Protein AF-A0A7V9K5H8-F1 (afdb_monomer_lite)

Radius of gyration: 20.3 Å; chains: 1; bounding box: 44×39×54 Å

Structure (mmCIF, N/CA/C/O backbone):
data_AF-A0A7V9K5H8-F1
#
_entry.id   AF-A0A7V9K5H8-F1
#
loop_
_atom_site.group_PDB
_atom_site.id
_atom_site.type_symbol
_atom_site.label_atom_id
_atom_site.label_alt_id
_atom_site.label_comp_id
_atom_site.label_asym_id
_atom_site.label_entity_id
_atom_site.label_seq_id
_atom_site.pdbx_PDB_ins_code
_atom_site.Cartn_x
_atom_site.Cartn_y
_atom_site.Cartn_z
_atom_site.occupancy
_atom_site.B_iso_or_equiv
_atom_site.auth_seq_id
_atom_site.auth_comp_id
_atom_site.auth_asym_id
_atom_site.auth_atom_id
_atom_site.pdbx_PDB_model_num
ATOM 1 N N . MET A 1 1 ? 0.911 -2.956 14.031 1.00 91.19 1 MET A N 1
ATOM 2 C CA . MET A 1 1 ? 0.576 -4.273 14.611 1.00 91.19 1 MET A CA 1
ATOM 3 C C . MET A 1 1 ? 0.140 -5.181 13.477 1.00 91.19 1 MET A C 1
ATOM 5 O O . MET A 1 1 ? -0.632 -4.728 12.641 1.00 91.19 1 MET A O 1
ATOM 9 N N . ASN A 1 2 ? 0.651 -6.411 13.435 1.00 93.12 2 ASN A N 1
ATOM 10 C CA . ASN A 1 2 ? 0.189 -7.428 12.489 1.00 93.12 2 ASN A CA 1
ATOM 11 C C . ASN A 1 2 ? -0.888 -8.271 13.171 1.00 93.12 2 ASN A C 1
ATOM 13 O O . ASN A 1 2 ? -0.745 -8.588 14.353 1.00 93.12 2 ASN A O 1
ATOM 17 N N . VAL A 1 3 ? -1.937 -8.614 12.434 1.00 93.06 3 VAL A N 1
ATOM 18 C CA . VAL A 1 3 ? -3.045 -9.446 12.898 1.00 93.06 3 VAL A CA 1
ATOM 19 C C . VAL A 1 3 ? -3.046 -10.723 12.067 1.00 93.06 3 VAL A C 1
ATOM 21 O O . VAL A 1 3 ? -3.155 -10.672 10.847 1.00 93.06 3 VAL A O 1
ATOM 24 N N . CYS A 1 4 ? -2.862 -11.858 12.737 1.00 90.19 4 CYS A N 1
ATOM 25 C CA . CYS A 1 4 ? -2.786 -13.185 12.122 1.00 90.19 4 CYS A CA 1
ATOM 26 C C . CYS A 1 4 ? -3.944 -14.054 12.633 1.00 90.19 4 CYS A C 1
ATOM 28 O O . CYS A 1 4 ? -3.714 -15.132 13.176 1.00 90.19 4 CYS A O 1
ATOM 30 N N . ASP A 1 5 ? -5.158 -13.517 12.553 1.00 91.56 5 ASP A N 1
ATOM 31 C CA . ASP A 1 5 ? -6.395 -14.150 13.005 1.00 91.56 5 ASP A CA 1
ATOM 32 C C . ASP A 1 5 ? -7.380 -14.156 11.831 1.00 91.56 5 ASP A C 1
ATOM 34 O O . ASP A 1 5 ? -7.693 -13.095 11.287 1.00 91.56 5 ASP A O 1
ATOM 38 N N . ASP A 1 6 ? -7.823 -15.349 11.431 1.00 88.62 6 ASP A N 1
ATOM 39 C CA . ASP A 1 6 ? -8.707 -15.554 10.278 1.00 88.62 6 ASP A CA 1
ATOM 40 C C . ASP A 1 6 ? -10.105 -14.947 10.503 1.00 88.62 6 ASP A C 1
ATOM 42 O O . ASP A 1 6 ? -10.802 -14.624 9.540 1.00 88.62 6 ASP A O 1
ATOM 46 N N . ASP A 1 7 ? -10.498 -14.718 11.762 1.00 89.94 7 ASP A N 1
ATOM 47 C CA . ASP A 1 7 ? -11.766 -14.080 12.129 1.00 89.94 7 ASP A CA 1
ATOM 48 C C . ASP A 1 7 ? -11.686 -12.537 12.103 1.00 89.94 7 ASP A C 1
ATOM 50 O O . ASP A 1 7 ? -12.633 -11.845 12.505 1.00 89.94 7 ASP A O 1
ATOM 54 N N . VAL A 1 8 ? -10.554 -11.960 11.683 1.00 93.31 8 VAL A N 1
ATOM 55 C CA . VAL A 1 8 ? -10.349 -10.509 11.550 1.00 93.31 8 VAL A CA 1
ATOM 56 C C . VAL A 1 8 ? -10.258 -10.143 10.064 1.00 93.31 8 VAL A C 1
ATOM 58 O O . VAL A 1 8 ? -9.431 -10.685 9.335 1.00 93.31 8 VAL A O 1
ATOM 61 N N . PRO A 1 9 ? -11.041 -9.159 9.581 1.00 92.94 9 PRO A N 1
ATOM 62 C CA . PRO A 1 9 ? -11.103 -8.832 8.161 1.00 92.94 9 PRO A CA 1
ATOM 63 C C . PRO A 1 9 ? -9.878 -8.067 7.633 1.00 92.94 9 PRO A C 1
ATOM 65 O O . PRO A 1 9 ? -9.917 -7.626 6.486 1.00 92.94 9 PRO A O 1
ATOM 68 N N . PHE A 1 10 ? -8.817 -7.878 8.423 1.00 93.94 10 PHE A N 1
ATOM 69 C CA . PHE A 1 10 ? -7.587 -7.182 8.039 1.00 93.94 10 PHE A CA 1
ATOM 70 C C . PHE A 1 10 ? -6.350 -7.797 8.698 1.00 93.94 10 PHE A C 1
ATOM 72 O O . PHE A 1 10 ? -6.411 -8.300 9.815 1.00 93.94 10 PHE A O 1
ATOM 79 N N . GLY A 1 11 ? -5.206 -7.704 8.017 1.00 94.88 11 GLY A N 1
ATOM 80 C CA . GLY A 1 11 ? -3.931 -8.252 8.493 1.00 94.88 11 GLY A CA 1
ATOM 81 C C . GLY A 1 11 ? -3.014 -7.222 9.158 1.00 94.88 11 GLY A C 1
ATOM 82 O O . GLY A 1 11 ? -2.037 -7.587 9.812 1.00 94.88 11 GLY A O 1
ATOM 83 N N . GLY A 1 12 ? -3.293 -5.927 8.997 1.00 95.56 12 GLY A N 1
ATOM 84 C CA . GLY A 1 12 ? -2.445 -4.855 9.512 1.00 95.56 12 GLY A CA 1
ATOM 85 C C . GLY A 1 12 ? -3.236 -3.730 10.160 1.00 95.56 12 GLY A C 1
ATOM 86 O O . GLY A 1 12 ? -4.227 -3.261 9.610 1.00 95.56 12 GLY A O 1
ATOM 87 N N . VAL A 1 13 ? -2.742 -3.261 11.307 1.00 96.12 13 VAL A N 1
ATOM 88 C CA . VAL A 1 13 ? -3.186 -2.029 11.974 1.00 96.12 13 VAL A CA 1
ATOM 89 C C . VAL A 1 13 ? -1.993 -1.087 12.084 1.00 96.12 13 VAL A C 1
ATOM 91 O O . VAL A 1 13 ? -1.005 -1.394 12.767 1.00 96.12 13 VAL A O 1
ATOM 94 N N . ILE A 1 14 ? -2.066 0.053 11.404 1.00 96.56 14 ILE A N 1
ATOM 95 C CA . ILE A 1 14 ? -1.003 1.054 11.345 1.00 96.56 14 ILE A CA 1
ATOM 96 C C . ILE A 1 14 ? -1.549 2.372 11.880 1.00 96.56 14 ILE A C 1
ATOM 98 O O . ILE A 1 14 ? -2.311 3.060 11.208 1.00 96.56 14 ILE A O 1
ATOM 102 N N . GLU A 1 15 ? -1.130 2.752 13.083 1.00 95.50 15 GLU A N 1
ATOM 103 C CA . GLU A 1 15 ? -1.403 4.086 13.607 1.00 95.50 15 GLU A CA 1
ATOM 104 C C . GLU A 1 15 ? -0.365 5.071 13.055 1.00 95.50 15 GLU A C 1
ATOM 106 O O . GLU A 1 15 ? 0.771 5.148 13.529 1.00 95.50 15 GLU A O 1
ATOM 111 N N . GLN A 1 16 ? -0.773 5.843 12.048 1.00 96.56 16 GLN A N 1
ATOM 112 C CA . GLN A 1 16 ? 0.036 6.894 11.427 1.00 96.56 16 GLN A CA 1
ATOM 113 C C . GLN A 1 16 ? 0.516 7.917 12.457 1.00 96.56 16 GLN A C 1
ATOM 115 O O . GLN A 1 16 ? 1.611 8.466 12.330 1.00 96.56 16 GLN A O 1
ATOM 120 N N . THR A 1 17 ? -0.295 8.161 13.486 1.00 96.38 17 THR A N 1
ATOM 121 C CA . THR A 1 17 ? -0.004 9.156 14.514 1.00 96.38 17 THR A CA 1
ATOM 122 C C . THR A 1 17 ? 1.105 8.782 15.489 1.00 96.38 17 THR A C 1
ATOM 124 O O . THR A 1 17 ? 1.607 9.656 16.191 1.00 96.38 17 THR A O 1
ATOM 127 N N . ASN A 1 18 ? 1.580 7.533 15.456 1.00 95.19 18 ASN A N 1
ATOM 128 C CA . ASN A 1 18 ? 2.829 7.150 16.119 1.00 95.19 18 ASN A CA 1
ATOM 129 C C . ASN A 1 18 ? 4.074 7.580 15.327 1.00 95.19 18 ASN A C 1
ATOM 131 O O . ASN A 1 18 ? 5.156 7.694 15.898 1.00 95.19 18 ASN A O 1
ATOM 135 N N . PHE A 1 19 ? 3.937 7.820 14.019 1.00 97.00 19 PHE A N 1
ATOM 136 C CA . PHE A 1 19 ? 5.022 8.295 13.160 1.00 97.00 19 PHE A CA 1
ATOM 137 C C . PHE A 1 19 ? 4.986 9.817 12.961 1.00 97.00 19 PHE A C 1
ATOM 139 O O . PHE A 1 19 ? 6.027 10.472 12.973 1.00 97.00 19 PHE A O 1
ATOM 146 N N . VAL A 1 20 ? 3.793 10.395 12.803 1.00 97.31 20 VAL A N 1
ATOM 147 C CA . VAL A 1 20 ? 3.586 11.842 12.638 1.00 97.31 20 VAL A CA 1
ATOM 148 C C . VAL A 1 20 ? 2.666 12.349 13.740 1.00 97.31 20 VAL A C 1
ATOM 150 O O . VAL A 1 20 ? 1.539 11.888 13.836 1.00 97.31 20 VAL A O 1
ATOM 153 N N . SER A 1 21 ? 3.109 13.337 14.523 1.00 97.12 21 SER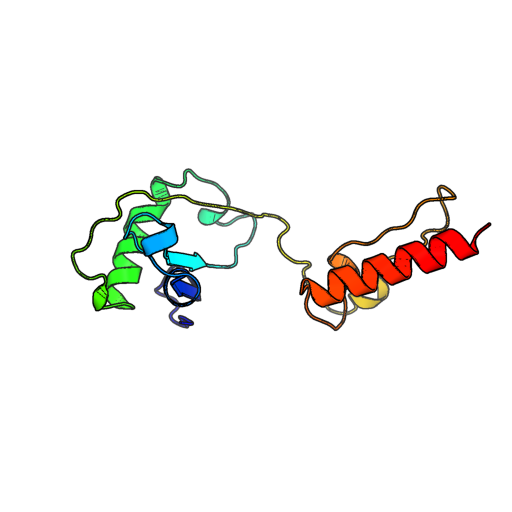 A N 1
ATOM 154 C CA . SER A 1 21 ? 2.331 13.854 15.660 1.00 97.12 21 SER A CA 1
ATOM 155 C C . SER A 1 21 ? 0.862 14.180 15.308 1.00 97.12 21 SER A C 1
ATOM 157 O O . SER A 1 21 ? 0.622 14.827 14.276 1.00 97.12 21 SER A O 1
ATOM 159 N N . PRO A 1 22 ? -0.111 13.841 16.184 1.00 97.31 22 PRO A N 1
ATOM 160 C CA . PRO A 1 22 ? -1.516 14.240 16.057 1.00 97.31 22 PRO A CA 1
ATOM 161 C C . PRO A 1 22 ? -1.733 15.740 15.827 1.00 97.31 22 PRO A C 1
ATOM 163 O O . PRO A 1 22 ? -2.720 16.132 15.206 1.00 97.31 22 PRO A O 1
ATOM 166 N N . GLU A 1 23 ? -0.819 16.609 16.270 1.00 97.62 23 GLU A N 1
ATOM 167 C CA . GLU A 1 23 ? -0.901 18.065 16.054 1.00 97.62 23 GLU A CA 1
ATOM 168 C C . GLU A 1 23 ? -0.969 18.426 14.562 1.00 97.62 23 GLU A C 1
ATOM 170 O O . GLU A 1 23 ? -1.658 19.371 14.177 1.00 97.62 23 GLU A O 1
ATOM 175 N N . ARG A 1 24 ? -0.329 17.626 13.696 1.00 97.12 24 ARG A N 1
ATOM 176 C CA . ARG A 1 24 ? -0.388 17.779 12.231 1.00 97.12 24 ARG A CA 1
ATOM 177 C C . ARG A 1 24 ? -1.753 17.422 11.643 1.00 97.12 24 ARG A C 1
ATOM 179 O O . ARG A 1 24 ? -2.027 17.781 10.501 1.00 97.12 24 ARG A O 1
ATOM 186 N N . TYR A 1 25 ? -2.593 16.760 12.429 1.00 96.19 25 TYR A N 1
ATOM 187 C CA . TYR A 1 25 ? -3.950 16.338 12.096 1.00 96.19 25 TYR A CA 1
ATOM 188 C C . TYR A 1 25 ? -5.004 17.059 12.959 1.00 96.19 25 TYR A C 1
ATOM 190 O O . TYR A 1 25 ? -6.147 16.612 13.049 1.00 96.19 25 TYR A O 1
ATOM 198 N N . GLY A 1 26 ? -4.641 18.170 13.615 1.00 96.88 26 GLY A N 1
ATOM 199 C CA . GLY A 1 26 ? -5.553 18.923 14.482 1.00 96.88 26 GLY A CA 1
ATOM 200 C C . GLY A 1 26 ? -5.912 18.189 15.779 1.00 96.88 26 GLY A C 1
ATOM 201 O O . GLY A 1 26 ? -7.047 18.284 16.237 1.00 96.88 26 GLY A O 1
ATOM 202 N N . GLY A 1 27 ? -4.972 17.420 16.335 1.00 96.50 27 GLY A N 1
ATOM 203 C CA . GLY A 1 27 ? -5.159 16.610 17.544 1.00 96.50 27 GLY A CA 1
ATOM 204 C C . GLY A 1 27 ? -5.862 15.271 17.300 1.00 96.50 27 GLY A C 1
ATOM 205 O O . GLY A 1 27 ? -6.196 14.578 18.254 1.00 96.50 27 GLY A O 1
ATOM 206 N N . ARG A 1 28 ? -6.115 14.906 16.037 1.00 95.75 28 ARG A N 1
ATOM 207 C CA . ARG A 1 28 ? -6.813 13.668 15.664 1.00 95.75 28 ARG A CA 1
ATOM 208 C C . ARG A 1 28 ? -5.824 12.530 15.446 1.00 95.75 28 ARG A C 1
ATOM 210 O O . ARG A 1 28 ? -4.720 12.750 14.955 1.00 95.75 28 ARG A O 1
ATOM 217 N N . HIS A 1 29 ? -6.266 11.316 15.753 1.00 95.12 29 HIS A N 1
ATOM 218 C CA . HIS A 1 29 ? -5.529 10.087 15.474 1.00 95.12 29 HIS A CA 1
ATOM 219 C C . HIS A 1 29 ? -5.938 9.524 14.113 1.00 95.12 29 HIS A C 1
ATOM 221 O O . HIS A 1 29 ? -7.109 9.589 13.737 1.00 95.12 29 HIS A O 1
ATOM 227 N N . VAL A 1 30 ? -4.969 8.988 13.370 1.00 96.19 30 VAL A N 1
ATOM 228 C CA . VAL A 1 30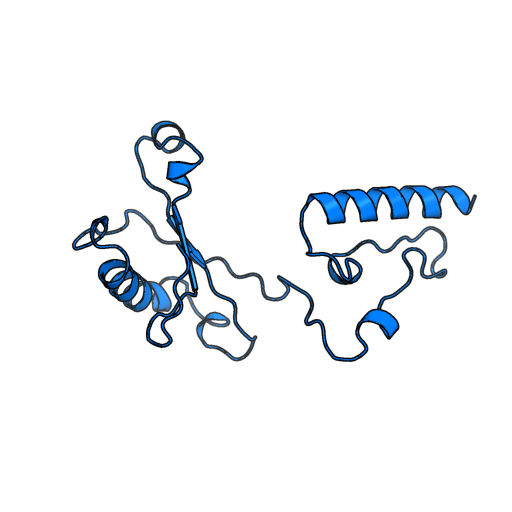 ? -5.192 8.395 12.045 1.00 96.19 30 VAL A CA 1
ATOM 229 C C . VAL A 1 30 ? -4.699 6.957 12.074 1.00 96.19 30 VAL A C 1
ATOM 231 O O . VAL A 1 30 ? -3.526 6.698 12.352 1.00 96.19 30 VAL A O 1
ATOM 234 N N . VAL A 1 31 ? -5.601 6.027 11.775 1.00 95.75 31 VAL A N 1
ATOM 235 C CA . VAL A 1 31 ? -5.334 4.588 11.772 1.00 95.75 31 VAL A CA 1
ATOM 236 C C . VAL A 1 31 ? -5.678 4.026 10.401 1.00 95.75 31 VAL A C 1
ATOM 238 O O . VAL A 1 31 ? -6.762 4.271 9.878 1.00 95.75 31 VAL A O 1
ATOM 241 N N . TYR A 1 32 ? -4.754 3.259 9.832 1.00 95.69 32 TYR A N 1
ATOM 242 C CA . TYR A 1 32 ? -4.974 2.467 8.631 1.00 95.69 32 TYR A CA 1
ATOM 243 C C . TYR A 1 32 ? -5.165 1.004 9.012 1.00 95.69 32 TYR A C 1
ATOM 245 O O . TYR A 1 32 ? -4.337 0.425 9.721 1.00 95.69 32 TYR A O 1
ATOM 253 N N . LEU A 1 33 ? -6.234 0.411 8.494 1.00 95.12 33 LEU A N 1
ATOM 254 C CA . LEU A 1 33 ? -6.476 -1.025 8.522 1.00 95.12 33 LEU A CA 1
ATOM 255 C C . LEU A 1 33 ? -6.184 -1.558 7.120 1.00 95.12 33 LEU A C 1
ATOM 257 O O . LEU A 1 33 ? -6.715 -1.029 6.143 1.00 95.12 33 LEU A O 1
ATOM 261 N N . SER A 1 34 ? -5.299 -2.546 6.996 1.00 94.06 34 SER A N 1
ATOM 262 C CA . SER A 1 34 ? -4.832 -3.025 5.693 1.00 94.06 34 SER A CA 1
ATOM 263 C C . SER A 1 34 ? -5.025 -4.524 5.512 1.00 94.06 34 SER A C 1
ATOM 265 O O . SER A 1 34 ? -4.833 -5.325 6.430 1.00 94.06 34 SER A O 1
ATOM 267 N N . ARG A 1 35 ? -5.385 -4.908 4.285 1.00 92.19 35 ARG A N 1
ATOM 268 C CA . ARG A 1 35 ? -5.469 -6.302 3.853 1.00 92.19 35 ARG A CA 1
ATOM 269 C C . ARG A 1 35 ? -5.174 -6.437 2.366 1.00 92.19 35 ARG A C 1
ATOM 271 O O . ARG A 1 35 ? -5.365 -5.484 1.610 1.00 92.19 35 ARG A O 1
ATOM 278 N N . TYR A 1 36 ? -4.756 -7.628 1.960 1.00 91.50 36 TYR A N 1
ATOM 279 C CA . TYR A 1 36 ? -4.739 -8.030 0.556 1.00 91.50 36 TYR A CA 1
ATOM 280 C C . TYR A 1 36 ? -6.079 -8.660 0.178 1.00 91.50 36 TYR A C 1
ATOM 282 O O . TYR A 1 36 ? -6.761 -9.204 1.043 1.00 91.50 36 TYR A O 1
ATOM 290 N N . TYR A 1 37 ? -6.448 -8.555 -1.097 1.00 91.44 37 TYR A N 1
ATOM 291 C CA . TYR A 1 37 ? -7.682 -9.127 -1.622 1.00 91.44 37 TYR A CA 1
ATOM 292 C C . TYR A 1 37 ? -7.517 -9.578 -3.075 1.00 91.44 37 TYR A C 1
ATOM 294 O O . TYR A 1 37 ? -6.680 -9.036 -3.808 1.00 91.44 37 TYR A O 1
ATOM 302 N N . THR A 1 38 ? -8.326 -10.541 -3.501 1.00 90.62 38 THR A N 1
ATOM 303 C CA . THR A 1 38 ? -8.516 -10.925 -4.903 1.00 90.62 38 THR A CA 1
ATOM 304 C C . THR A 1 38 ? -9.726 -10.211 -5.512 1.00 90.62 38 THR A C 1
ATOM 306 O O . THR A 1 38 ? -10.588 -9.685 -4.814 1.00 90.62 38 THR A O 1
ATOM 309 N N . HIS A 1 39 ? -9.776 -10.119 -6.845 1.00 88.12 39 HIS A N 1
ATOM 310 C CA . HIS A 1 39 ? -10.771 -9.297 -7.557 1.00 88.12 39 HIS A CA 1
ATOM 311 C C . HIS A 1 39 ? -12.223 -9.767 -7.376 1.00 88.12 39 HIS A C 1
ATOM 313 O O . HIS A 1 39 ? -13.146 -8.995 -7.634 1.00 88.12 39 HIS A O 1
ATOM 319 N N . ASP A 1 40 ? -12.403 -11.025 -6.990 1.00 89.81 40 ASP A N 1
ATOM 320 C CA . ASP A 1 40 ? -13.673 -11.711 -6.775 1.00 89.81 40 ASP A CA 1
ATOM 321 C C . ASP A 1 40 ? -14.192 -11.614 -5.332 1.00 89.81 40 ASP A C 1
ATOM 323 O O . ASP A 1 40 ? -15.308 -12.049 -5.070 1.00 89.81 40 ASP A O 1
ATOM 327 N N . GLU A 1 41 ? -13.430 -11.026 -4.405 1.00 89.62 41 GLU A N 1
ATOM 328 C CA . GLU A 1 41 ? -13.898 -10.786 -3.038 1.00 89.62 41 GLU A CA 1
ATOM 329 C C . GLU A 1 41 ? -14.833 -9.571 -2.949 1.00 89.62 41 GLU A C 1
ATOM 331 O O . GLU A 1 41 ? -14.606 -8.549 -3.597 1.00 89.62 41 GLU A O 1
ATOM 336 N N . ASP A 1 42 ? -15.802 -9.612 -2.031 1.00 85.19 42 ASP A N 1
ATOM 337 C CA . ASP A 1 42 ? -16.716 -8.489 -1.762 1.00 85.19 42 ASP A CA 1
ATOM 338 C C . ASP A 1 42 ? -15.971 -7.199 -1.377 1.00 85.19 42 ASP A C 1
ATOM 340 O O . ASP A 1 42 ? -16.362 -6.097 -1.744 1.00 85.19 42 ASP A O 1
ATOM 344 N N . VAL A 1 43 ? -14.821 -7.296 -0.700 1.00 86.81 43 VAL A N 1
ATOM 345 C CA . VAL A 1 43 ? -14.006 -6.104 -0.393 1.00 86.81 43 VAL A CA 1
ATOM 346 C C . VAL A 1 43 ? -13.493 -5.415 -1.659 1.00 86.81 43 VAL A C 1
ATOM 348 O O . VAL A 1 43 ? -13.187 -4.225 -1.612 1.00 86.81 43 VAL A O 1
ATOM 351 N N . ALA A 1 44 ? -13.366 -6.138 -2.776 1.00 86.38 44 ALA A N 1
ATOM 352 C CA . ALA A 1 44 ? -12.948 -5.585 -4.056 1.00 86.38 44 ALA A CA 1
ATOM 353 C C . ALA A 1 44 ? -14.087 -4.808 -4.731 1.00 86.38 44 ALA A C 1
ATOM 355 O O . ALA A 1 44 ? -13.814 -3.904 -5.522 1.00 86.38 44 ALA A O 1
ATOM 356 N N . GLN A 1 45 ? -15.341 -5.142 -4.403 1.00 76.06 45 GLN A N 1
ATOM 357 C CA . GLN A 1 45 ? -16.560 -4.648 -5.038 1.00 76.06 45 GLN A CA 1
ATOM 358 C C . GLN A 1 45 ? -17.571 -4.193 -3.972 1.00 76.06 45 GLN A C 1
ATOM 360 O O . GLN A 1 45 ? -18.300 -4.998 -3.413 1.00 76.06 45 GLN A O 1
ATOM 365 N N . GLY A 1 46 ? -17.660 -2.894 -3.692 1.00 69.31 46 GLY A N 1
ATOM 366 C CA . GLY A 1 46 ? -18.647 -2.383 -2.734 1.00 69.31 46 GLY A CA 1
ATOM 367 C C . GLY A 1 46 ? -18.358 -0.962 -2.280 1.00 69.31 46 GLY A C 1
ATOM 368 O O . GLY A 1 46 ? -17.248 -0.449 -2.489 1.00 69.31 46 GLY A O 1
ATOM 369 N N . ASP A 1 47 ? -19.344 -0.323 -1.652 1.00 73.31 47 ASP A N 1
ATOM 370 C CA . ASP A 1 47 ? -19.114 0.962 -0.998 1.00 73.31 47 ASP A CA 1
ATOM 371 C C . ASP A 1 47 ? -18.186 0.769 0.216 1.00 73.31 47 ASP A C 1
ATOM 373 O O . ASP A 1 47 ? -18.034 -0.329 0.755 1.00 73.31 47 ASP A O 1
ATOM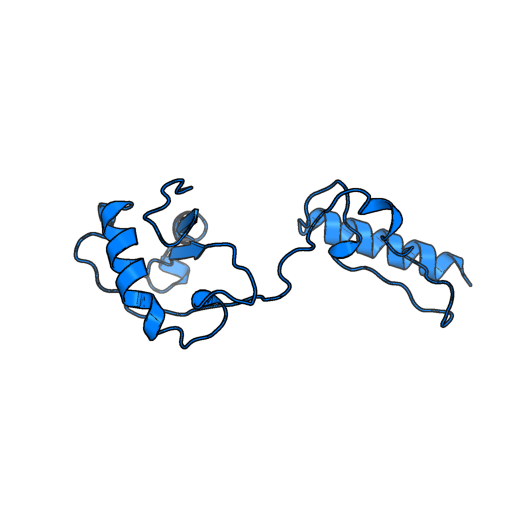 377 N N . ALA A 1 48 ? -17.464 1.816 0.601 1.00 68.56 48 ALA A N 1
ATOM 378 C CA . ALA A 1 48 ? -16.690 1.827 1.835 1.00 68.56 48 ALA A CA 1
ATOM 379 C C . ALA A 1 48 ? -17.598 1.558 3.040 1.00 68.56 48 ALA A C 1
ATOM 381 O O . ALA A 1 48 ? -17.243 0.768 3.912 1.00 68.56 48 ALA A O 1
ATOM 382 N N . ASP A 1 49 ? -18.766 2.197 3.040 1.00 74.00 49 ASP A N 1
ATOM 383 C CA . ASP A 1 49 ? -19.685 2.252 4.173 1.00 74.00 49 ASP A CA 1
ATOM 384 C C . ASP A 1 49 ? -20.244 0.871 4.538 1.00 74.00 49 ASP A C 1
ATOM 386 O O . ASP A 1 49 ? -20.378 0.554 5.718 1.00 74.00 49 ASP A O 1
ATOM 390 N N . ASP A 1 50 ? -20.445 0.001 3.545 1.00 79.38 50 ASP A N 1
ATOM 391 C CA . ASP A 1 50 ? -20.954 -1.361 3.748 1.00 79.38 50 ASP A CA 1
ATOM 392 C C . ASP A 1 50 ? -19.961 -2.276 4.488 1.00 79.38 50 ASP A C 1
ATOM 394 O O . ASP A 1 50 ? -20.339 -3.319 5.023 1.00 79.38 50 ASP A O 1
ATOM 398 N N . LEU A 1 51 ? -18.676 -1.906 4.522 1.00 80.69 51 LEU A N 1
ATOM 399 C CA . LEU A 1 51 ? -17.602 -2.724 5.091 1.00 80.69 51 LEU A CA 1
ATOM 400 C C . LEU A 1 51 ? -17.098 -2.204 6.440 1.00 80.69 51 LEU A C 1
ATOM 402 O O . LEU A 1 51 ? -16.290 -2.876 7.079 1.00 80.69 51 LEU A O 1
ATOM 406 N N . VAL A 1 52 ? -17.536 -1.024 6.881 1.00 88.81 52 VAL A N 1
ATOM 407 C CA . VAL A 1 52 ? -16.965 -0.347 8.054 1.00 88.81 52 VAL A CA 1
ATOM 408 C C . VAL A 1 52 ? -17.290 -1.076 9.354 1.00 88.81 52 VAL A C 1
ATOM 410 O O . VAL A 1 52 ? -16.373 -1.349 10.126 1.00 88.81 52 VAL A O 1
ATOM 413 N N . GLU A 1 53 ? -18.556 -1.419 9.595 1.00 90.75 53 GLU A N 1
ATOM 414 C CA . GLU A 1 53 ? -18.990 -1.969 10.890 1.00 90.75 53 GLU A CA 1
ATOM 415 C C . GLU A 1 53 ? -18.236 -3.259 11.275 1.00 90.75 53 GLU A C 1
ATOM 417 O O . GLU A 1 53 ? -17.615 -3.281 12.342 1.00 90.75 53 GLU A O 1
ATOM 422 N N . PRO A 1 54 ? -18.122 -4.290 10.405 1.00 90.75 54 PRO A N 1
ATOM 423 C CA . PRO A 1 54 ? -17.360 -5.494 10.747 1.00 90.75 54 PRO A CA 1
ATOM 424 C C . PRO A 1 54 ? -15.873 -5.224 11.024 1.00 90.75 54 PRO A C 1
ATOM 426 O O . PRO A 1 54 ? -15.230 -5.949 11.789 1.00 90.75 54 PRO A O 1
ATOM 429 N N . TRP A 1 55 ? -15.298 -4.195 10.395 1.00 93.00 55 TRP A N 1
ATOM 430 C CA . TRP A 1 55 ? -13.904 -3.810 10.610 1.00 93.00 55 TRP A CA 1
ATOM 431 C C . TRP A 1 55 ? -13.719 -3.071 11.937 1.00 93.00 55 TRP A C 1
ATOM 433 O O . TRP A 1 55 ? -12.724 -3.313 12.620 1.00 93.00 55 TRP A O 1
ATOM 443 N N . LEU A 1 56 ? -14.658 -2.208 12.331 1.00 93.62 56 LEU A N 1
ATOM 444 C CA . LEU A 1 56 ? -14.618 -1.528 13.628 1.00 93.62 56 LEU A CA 1
ATOM 445 C C . LEU A 1 56 ? -14.803 -2.518 14.781 1.00 93.62 56 LEU A C 1
ATOM 447 O O . LEU A 1 56 ? -14.000 -2.503 15.716 1.00 93.62 56 LEU A O 1
ATOM 451 N N . ASP A 1 57 ? -15.755 -3.445 14.663 1.00 93.19 57 ASP A N 1
ATOM 452 C CA . ASP A 1 57 ? -15.962 -4.520 15.641 1.00 93.19 57 ASP A CA 1
ATOM 453 C C . ASP A 1 57 ? -14.696 -5.369 15.822 1.00 93.19 57 ASP A C 1
ATOM 455 O O . ASP A 1 57 ? -14.284 -5.706 16.937 1.00 93.19 57 ASP A O 1
ATOM 459 N N . ALA A 1 58 ? -14.026 -5.714 14.719 1.00 94.62 58 ALA A N 1
ATOM 460 C CA . ALA A 1 58 ? -12.759 -6.429 14.774 1.00 94.62 58 ALA A CA 1
ATOM 461 C C . ALA A 1 58 ? -11.626 -5.582 15.374 1.00 94.62 58 ALA A C 1
ATOM 463 O O . ALA A 1 58 ? -10.814 -6.112 16.136 1.00 94.62 58 ALA A O 1
ATOM 464 N N . LEU A 1 59 ? -11.580 -4.277 15.087 1.00 94.94 59 LEU A N 1
ATOM 465 C CA . LEU A 1 59 ? -10.589 -3.366 15.655 1.00 94.94 59 LEU A CA 1
ATOM 466 C C . LEU A 1 59 ? -10.721 -3.263 17.177 1.00 94.94 59 LEU A C 1
ATOM 468 O O . LEU A 1 59 ? -9.704 -3.329 17.865 1.00 94.94 59 LEU A O 1
ATOM 472 N N . GLU A 1 60 ? -11.936 -3.171 17.720 1.00 94.50 60 GLU A N 1
ATOM 473 C CA . GLU A 1 60 ? -12.145 -3.150 19.174 1.00 94.50 60 GLU A CA 1
ATOM 474 C C . GLU A 1 60 ? -11.613 -4.410 19.870 1.00 94.50 60 GLU A C 1
ATOM 476 O O . GLU A 1 60 ? -11.082 -4.328 20.983 1.00 94.50 60 GLU A O 1
ATOM 481 N N . ARG A 1 61 ? -11.721 -5.576 19.214 1.00 92.75 61 ARG A N 1
ATOM 482 C CA . ARG A 1 61 ? -11.197 -6.848 19.739 1.00 92.75 61 ARG A CA 1
ATOM 483 C C . ARG A 1 61 ? -9.672 -6.849 19.823 1.00 92.75 61 ARG A C 1
ATOM 485 O O . ARG A 1 61 ? -9.124 -7.313 20.822 1.00 92.75 61 ARG A O 1
ATOM 492 N N . VAL A 1 62 ? -8.99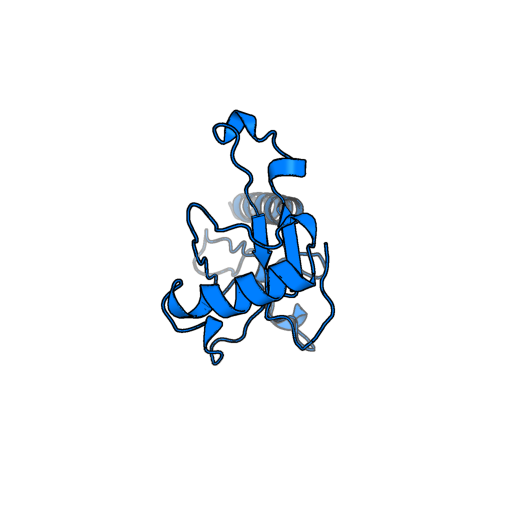0 -6.346 18.791 1.00 93.44 62 VAL A N 1
ATOM 493 C CA . VAL A 1 62 ? -7.519 -6.417 18.691 1.00 93.44 62 VAL A CA 1
ATOM 494 C C . VAL A 1 62 ? -6.802 -5.195 19.271 1.00 93.44 62 VAL A C 1
ATOM 496 O O . VAL A 1 62 ? -5.618 -5.275 19.591 1.00 93.44 62 VAL A O 1
ATOM 499 N N . ALA A 1 63 ? -7.498 -4.068 19.433 1.00 92.00 63 ALA A N 1
ATOM 500 C CA . ALA A 1 63 ? -6.955 -2.815 19.947 1.00 92.00 63 ALA A CA 1
ATOM 501 C C . ALA A 1 63 ? -7.820 -2.274 21.105 1.00 92.00 63 ALA A C 1
ATOM 503 O O . ALA A 1 63 ? -8.663 -1.402 20.897 1.00 92.00 63 ALA A O 1
ATOM 504 N N . PRO A 1 64 ? -7.577 -2.709 22.360 1.00 86.75 64 PRO A N 1
ATOM 505 C CA . PRO A 1 64 ? -8.389 -2.316 23.517 1.00 86.75 64 PRO A CA 1
ATOM 506 C C . PRO A 1 64 ? -8.492 -0.802 23.754 1.00 86.75 64 PRO A C 1
ATOM 508 O O . PRO A 1 64 ? -9.476 -0.341 24.324 1.00 86.75 64 PRO A O 1
ATOM 511 N N . GLY A 1 65 ? -7.498 -0.023 23.311 1.00 88.25 65 GLY A N 1
ATOM 512 C CA . GLY A 1 65 ? -7.522 1.443 23.387 1.00 88.25 65 GLY A CA 1
ATOM 513 C C . GLY A 1 65 ? -8.571 2.104 22.484 1.00 88.25 65 GLY A C 1
ATOM 514 O O . GLY A 1 65 ? -8.912 3.261 22.706 1.00 88.25 65 GLY A O 1
ATOM 515 N N . PHE A 1 66 ? -9.101 1.377 21.497 1.00 91.94 66 PHE A N 1
ATOM 516 C CA . PHE A 1 66 ? -10.174 1.831 20.613 1.00 91.94 66 PHE A CA 1
ATOM 517 C C . PHE A 1 66 ? -11.574 1.434 21.115 1.00 91.94 66 PHE A C 1
ATOM 519 O O . PHE A 1 66 ? -12.572 1.907 20.587 1.00 91.94 66 PHE A O 1
ATOM 526 N N . LYS A 1 67 ? -11.679 0.594 22.150 1.00 91.94 67 LYS A N 1
ATOM 527 C CA . LYS A 1 67 ? -12.966 0.067 22.617 1.00 91.94 67 LYS A CA 1
ATOM 528 C C . LYS A 1 67 ? -13.953 1.181 22.990 1.00 91.94 67 LYS A C 1
ATOM 530 O O . LYS A 1 67 ? -13.652 2.015 23.850 1.00 91.94 67 LYS A O 1
ATOM 535 N N . GLY A 1 68 ? -15.145 1.153 22.393 1.00 89.06 68 GLY A N 1
ATOM 536 C CA . GLY A 1 68 ? -16.207 2.135 22.617 1.00 89.06 68 GLY A CA 1
ATOM 537 C C . GLY A 1 68 ? -15.943 3.500 21.977 1.00 89.06 68 GLY A C 1
ATOM 538 O O . GLY A 1 68 ? -16.598 4.474 22.351 1.00 89.06 68 GLY A O 1
ATOM 539 N N . GLN A 1 69 ? -14.971 3.602 21.066 1.00 90.50 69 GLN A N 1
ATOM 540 C CA . GLN A 1 69 ? -14.698 4.817 20.301 1.00 90.50 69 GLN A CA 1
ATOM 541 C C . GLN A 1 69 ? -15.449 4.779 18.968 1.00 90.50 69 GLN A C 1
ATOM 543 O O . GLN A 1 69 ? -15.526 3.748 18.309 1.00 90.50 69 GLN A O 1
ATOM 548 N N . THR A 1 70 ? -15.949 5.931 18.527 1.00 91.81 70 THR A N 1
ATOM 549 C CA . THR A 1 70 ? -16.554 6.081 17.197 1.00 91.81 70 THR A CA 1
ATOM 550 C C . THR A 1 70 ? -15.638 6.934 16.319 1.00 91.81 70 THR A C 1
ATOM 552 O O . THR A 1 70 ? -15.250 8.028 16.745 1.00 91.81 70 THR A O 1
ATOM 555 N N . PRO A 1 71 ? -15.273 6.486 15.103 1.00 93.56 71 PRO A N 1
ATOM 556 C CA . PRO A 1 71 ? -14.481 7.297 14.188 1.00 93.56 71 PRO A CA 1
ATOM 557 C C . PRO A 1 71 ? -15.209 8.587 13.800 1.00 93.56 71 PRO A C 1
ATOM 559 O O . PRO A 1 71 ? -16.412 8.594 13.563 1.00 93.56 71 PRO A O 1
ATOM 562 N N . LEU A 1 72 ? -14.456 9.680 13.661 1.00 94.31 72 LEU A N 1
ATOM 563 C CA . LEU A 1 72 ? -14.989 10.935 13.114 1.00 94.31 72 LEU A CA 1
ATOM 564 C C . LEU A 1 72 ? -15.284 10.837 11.609 1.00 94.31 72 LEU A C 1
ATOM 566 O O . LEU A 1 72 ? -16.106 11.588 11.093 1.00 94.31 72 LEU A O 1
ATOM 570 N N . ALA A 1 73 ? -14.553 9.969 10.909 1.00 92.44 73 ALA A N 1
ATOM 571 C CA . ALA A 1 73 ? -14.699 9.686 9.491 1.00 92.44 73 ALA A CA 1
ATOM 572 C C . ALA A 1 73 ? -14.049 8.337 9.168 1.00 92.44 73 ALA A C 1
ATOM 574 O O . ALA A 1 73 ? -13.063 7.947 9.802 1.00 92.44 73 ALA A O 1
ATOM 575 N N . THR A 1 74 ? -14.573 7.670 8.147 1.00 91.38 74 THR A N 1
ATOM 576 C CA . THR A 1 74 ? -14.039 6.431 7.584 1.00 91.38 74 THR A CA 1
ATOM 577 C C . THR A 1 74 ? -13.857 6.593 6.080 1.00 91.38 74 THR A C 1
ATOM 579 O O . THR A 1 74 ? -14.587 7.323 5.413 1.00 91.38 74 THR A O 1
ATOM 582 N N . HIS A 1 75 ? -12.826 5.946 5.540 1.00 90.44 75 HIS A N 1
ATOM 583 C CA . HIS A 1 75 ? -12.514 5.985 4.117 1.00 90.44 75 HIS A CA 1
ATOM 584 C C . HIS A 1 75 ? -11.977 4.622 3.685 1.00 90.44 75 HIS A C 1
ATOM 586 O O . HIS A 1 75 ? -11.046 4.110 4.310 1.00 90.44 75 HIS A O 1
ATOM 592 N N . ALA A 1 76 ? -12.514 4.059 2.600 1.00 89.12 76 ALA A N 1
ATOM 593 C CA . ALA A 1 76 ? -11.952 2.865 1.978 1.00 89.12 76 ALA A CA 1
ATOM 594 C C . ALA A 1 76 ? -11.141 3.238 0.735 1.00 89.12 76 ALA A C 1
ATOM 596 O O . ALA A 1 76 ? -11.626 3.917 -0.170 1.00 89.12 76 ALA A O 1
ATOM 597 N N . PHE A 1 77 ? -9.909 2.740 0.675 1.00 90.31 77 PHE A N 1
ATOM 598 C CA . PHE A 1 77 ? -9.032 2.864 -0.483 1.00 90.31 77 PHE A CA 1
ATOM 599 C C . PHE A 1 77 ? -8.726 1.477 -1.032 1.00 90.31 77 PHE A C 1
ATOM 601 O O . PHE A 1 77 ? -8.403 0.557 -0.282 1.00 90.31 77 PHE A O 1
ATOM 608 N N . ARG A 1 78 ? -8.812 1.330 -2.354 1.00 89.44 78 ARG A N 1
ATOM 609 C CA . ARG A 1 78 ? -8.618 0.058 -3.054 1.00 89.44 78 ARG A CA 1
ATOM 610 C C . ARG A 1 78 ? -7.630 0.253 -4.195 1.00 89.44 78 ARG A C 1
ATOM 612 O O . ARG A 1 78 ? -7.776 1.173 -4.993 1.00 89.44 78 ARG A O 1
ATOM 619 N N . ALA A 1 79 ? -6.634 -0.625 -4.272 1.00 90.81 79 ALA A N 1
ATOM 620 C CA . ALA A 1 79 ? -5.673 -0.671 -5.369 1.00 90.81 79 ALA A CA 1
ATOM 621 C C . ALA A 1 79 ? -5.694 -2.074 -6.010 1.00 90.81 79 ALA A C 1
ATOM 623 O O . ALA A 1 79 ? -4.995 -2.959 -5.516 1.00 90.81 79 ALA A O 1
ATOM 624 N N . PRO A 1 80 ? -6.477 -2.299 -7.087 1.00 88.38 80 PRO A N 1
ATOM 625 C CA . PRO A 1 80 ? -6.667 -3.637 -7.666 1.00 88.38 80 PRO A CA 1
ATOM 626 C C . PRO A 1 80 ? -5.367 -4.240 -8.217 1.00 88.38 80 PRO A C 1
ATOM 628 O O . PRO A 1 80 ? -5.195 -5.453 -8.235 1.00 88.38 80 PRO A O 1
ATOM 631 N N . TYR A 1 81 ? -4.411 -3.391 -8.601 1.00 89.19 81 TYR A N 1
ATOM 632 C CA . TYR A 1 81 ? -3.101 -3.789 -9.120 1.00 89.19 81 TYR A CA 1
ATOM 633 C C . TYR A 1 81 ? -1.967 -3.315 -8.197 1.00 89.19 81 TYR A C 1
ATOM 635 O O . TYR A 1 81 ? -0.995 -2.709 -8.645 1.00 89.19 81 TYR A O 1
ATOM 643 N N . ALA A 1 82 ? -2.113 -3.535 -6.885 1.00 88.12 82 ALA A N 1
ATOM 644 C CA . ALA A 1 82 ? -1.156 -3.063 -5.877 1.00 88.12 82 ALA A CA 1
ATOM 645 C C . ALA A 1 82 ? 0.216 -3.759 -5.939 1.00 88.12 82 ALA A C 1
ATOM 647 O O . ALA A 1 82 ? 1.238 -3.143 -5.624 1.00 88.12 82 ALA A O 1
ATOM 648 N N . ALA A 1 83 ? 0.242 -5.043 -6.302 1.00 87.31 83 ALA A N 1
ATOM 649 C CA . ALA A 1 83 ? 1.449 -5.857 -6.360 1.00 87.31 83 ALA A CA 1
ATOM 650 C C . ALA A 1 83 ? 1.342 -6.911 -7.474 1.00 87.31 83 ALA A C 1
ATOM 652 O O . ALA A 1 83 ? 0.248 -7.434 -7.701 1.00 87.31 83 ALA A O 1
ATOM 653 N N . PRO A 1 84 ? 2.451 -7.256 -8.152 1.00 88.25 84 PRO A N 1
ATOM 654 C CA . PRO A 1 84 ? 2.476 -8.404 -9.048 1.00 88.25 84 PRO A CA 1
ATOM 655 C C . PRO A 1 84 ? 2.343 -9.715 -8.259 1.00 88.25 84 PRO A C 1
ATOM 657 O O . PRO A 1 84 ? 2.875 -9.850 -7.156 1.00 88.25 84 PRO A O 1
ATOM 660 N N . LEU A 1 85 ? 1.673 -10.707 -8.847 1.00 89.12 85 LEU A N 1
ATOM 661 C CA . LEU A 1 85 ? 1.667 -12.074 -8.327 1.00 89.12 85 LEU A CA 1
ATOM 662 C C . LEU A 1 85 ? 2.918 -12.806 -8.823 1.00 89.12 85 LEU A C 1
ATOM 664 O O . LEU A 1 85 ? 3.036 -13.140 -10.003 1.00 89.12 85 LEU A O 1
ATOM 668 N N . VAL A 1 86 ? 3.856 -13.058 -7.912 1.00 90.75 86 VAL A N 1
ATOM 669 C CA . VAL A 1 86 ? 5.126 -13.728 -8.218 1.00 90.75 86 VAL A CA 1
ATOM 670 C C . VAL A 1 86 ? 4.922 -15.245 -8.213 1.00 90.75 86 VAL A C 1
ATOM 672 O O . VAL A 1 86 ? 5.072 -15.915 -7.194 1.00 90.75 86 VAL A O 1
ATOM 675 N N . GLY A 1 87 ? 4.519 -15.782 -9.365 1.00 92.00 87 GLY A N 1
ATOM 676 C CA . GLY A 1 87 ? 4.332 -17.219 -9.577 1.00 92.00 87 GLY A CA 1
ATOM 677 C C . GLY A 1 87 ? 5.622 -17.981 -9.905 1.00 92.00 87 GLY A C 1
ATOM 678 O O . GLY A 1 87 ? 6.709 -17.417 -10.046 1.00 92.00 87 GLY A O 1
ATOM 679 N N . LEU A 1 88 ? 5.495 -19.298 -10.091 1.00 94.81 88 LEU A N 1
ATOM 680 C CA . LEU A 1 88 ? 6.601 -20.130 -10.566 1.00 94.81 88 LEU A CA 1
ATOM 681 C C . LEU A 1 88 ? 7.078 -19.654 -11.943 1.00 94.81 88 LEU A C 1
ATOM 683 O O . LEU A 1 88 ? 6.291 -19.515 -12.875 1.00 94.81 88 LEU A O 1
ATOM 687 N N . GLY A 1 89 ? 8.385 -19.418 -12.068 1.00 95.00 89 GLY A N 1
ATOM 688 C CA . GLY A 1 89 ? 8.992 -18.973 -13.321 1.00 95.00 89 GLY A CA 1
ATOM 689 C C . GLY A 1 89 ? 8.755 -17.500 -13.668 1.00 95.00 89 GLY A C 1
ATOM 690 O O . GLY A 1 89 ? 9.071 -17.127 -14.795 1.00 95.00 89 GLY A O 1
ATOM 691 N N . TYR A 1 90 ? 8.266 -16.676 -12.729 1.00 94.88 90 TYR A N 1
ATOM 692 C CA . TYR A 1 90 ? 7.980 -15.246 -12.928 1.00 94.88 90 TYR A CA 1
ATOM 693 C C . TYR A 1 90 ? 9.109 -14.493 -13.650 1.00 94.88 90 TYR A C 1
ATOM 695 O O . TYR A 1 90 ? 8.848 -13.766 -14.603 1.00 94.88 90 TYR A O 1
ATOM 703 N N . ALA A 1 91 ? 10.366 -14.754 -13.271 1.00 93.94 91 ALA A N 1
ATOM 704 C CA . ALA A 1 91 ? 11.550 -14.131 -13.864 1.00 93.94 91 ALA A CA 1
ATOM 705 C C . ALA A 1 91 ? 11.633 -14.260 -15.398 1.00 93.94 91 ALA A C 1
ATOM 707 O O . ALA A 1 91 ? 12.115 -13.346 -16.058 1.00 93.94 91 ALA A O 1
ATOM 708 N N . HIS A 1 92 ? 11.138 -15.358 -15.983 1.00 94.69 92 HIS A N 1
ATOM 709 C CA . HIS A 1 92 ? 11.164 -15.562 -17.438 1.00 94.69 92 HIS A CA 1
ATOM 710 C C . HIS A 1 92 ? 10.160 -14.677 -18.189 1.00 94.69 92 HIS A C 1
ATOM 712 O O . HIS A 1 92 ? 10.308 -14.473 -19.391 1.00 94.69 92 HIS A O 1
ATOM 718 N N . GLY A 1 93 ? 9.124 -14.194 -17.498 1.00 92.62 93 GLY A N 1
ATOM 719 C CA . GLY A 1 93 ? 8.088 -13.330 -18.061 1.00 92.62 93 GLY A CA 1
ATOM 720 C C . GLY A 1 93 ? 8.361 -11.838 -17.881 1.00 92.62 93 GLY A C 1
ATOM 721 O O . GLY A 1 93 ? 7.577 -11.029 -18.372 1.00 92.62 93 GLY A O 1
ATOM 722 N N . ILE A 1 94 ? 9.438 -11.461 -17.182 1.00 94.56 94 ILE A N 1
ATOM 723 C CA . ILE A 1 94 ? 9.771 -10.056 -16.949 1.00 94.56 94 ILE A CA 1
ATOM 724 C C . ILE A 1 94 ? 10.298 -9.447 -18.257 1.00 94.56 94 ILE A C 1
ATOM 726 O O . ILE A 1 94 ? 11.323 -9.901 -18.773 1.00 94.56 94 ILE A O 1
ATOM 730 N N . PRO A 1 95 ? 9.633 -8.418 -18.811 1.00 93.38 95 PRO A N 1
ATOM 731 C CA . PRO A 1 95 ? 10.132 -7.737 -19.996 1.00 93.38 95 PRO A CA 1
ATOM 732 C C . PRO A 1 95 ? 11.433 -6.982 -19.680 1.00 93.38 95 PRO A C 1
ATOM 734 O O . PRO A 1 95 ? 11.581 -6.435 -18.580 1.00 93.38 95 PRO A O 1
ATOM 737 N N . PRO A 1 96 ? 12.368 -6.890 -20.643 1.00 94.62 96 PRO A N 1
ATOM 738 C CA . PRO A 1 96 ? 13.538 -6.042 -20.479 1.00 94.62 96 PRO A CA 1
ATOM 739 C C . PRO A 1 96 ? 13.112 -4.580 -20.315 1.00 94.62 96 PRO A C 1
ATOM 741 O O . PRO A 1 96 ? 12.090 -4.147 -20.853 1.00 94.62 96 PRO A O 1
ATOM 744 N N . VAL A 1 97 ? 13.938 -3.805 -19.612 1.00 96.38 97 VAL A N 1
ATOM 745 C CA . VAL A 1 97 ? 13.750 -2.357 -19.444 1.00 96.38 97 VAL A CA 1
ATOM 746 C C . VAL A 1 97 ? 13.642 -1.653 -20.797 1.00 96.38 97 VAL A C 1
ATOM 748 O O . VAL A 1 97 ? 12.830 -0.747 -20.965 1.00 96.38 97 VAL A O 1
ATOM 751 N N . ILE A 1 98 ? 14.387 -2.129 -21.794 1.00 96.62 98 ILE A N 1
ATOM 752 C CA . ILE A 1 98 ? 14.270 -1.706 -23.186 1.00 96.62 98 ILE A CA 1
ATOM 753 C C . ILE A 1 98 ? 13.623 -2.834 -24.004 1.00 96.62 98 ILE A C 1
ATOM 755 O O . ILE A 1 98 ? 14.306 -3.789 -24.376 1.00 96.62 98 ILE A O 1
ATOM 759 N N . PRO A 1 99 ? 12.325 -2.738 -24.348 1.00 93.75 99 PRO A N 1
ATOM 760 C CA . PRO A 1 99 ? 11.647 -3.748 -25.166 1.00 93.75 99 PRO A CA 1
ATOM 761 C C . PRO A 1 99 ? 12.087 -3.738 -26.641 1.00 93.75 99 PRO A C 1
ATOM 763 O O . PRO A 1 99 ? 11.734 -4.634 -27.406 1.00 93.75 99 PRO A O 1
ATOM 766 N N . GLY A 1 100 ? 12.830 -2.715 -27.075 1.00 90.19 100 GLY A N 1
ATOM 767 C CA . GLY A 1 100 ? 13.373 -2.574 -28.429 1.00 90.19 100 GLY A CA 1
ATOM 768 C C . GLY A 1 100 ? 12.399 -1.998 -29.465 1.00 90.19 100 GLY A C 1
ATOM 769 O O . GLY A 1 100 ? 12.846 -1.365 -30.424 1.00 90.19 100 G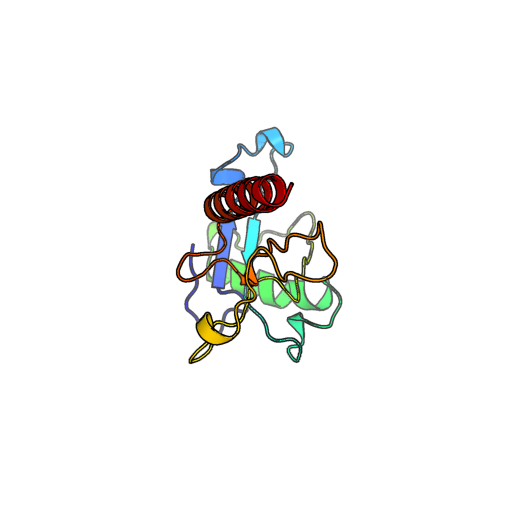LY A O 1
ATOM 770 N N . LYS A 1 101 ? 11.079 -2.167 -29.291 1.00 89.50 101 LYS A N 1
ATOM 771 C CA . LYS A 1 101 ? 10.047 -1.510 -30.115 1.00 89.50 101 LYS A CA 1
ATOM 772 C C . LYS A 1 101 ? 8.858 -1.010 -29.270 1.00 89.50 101 LYS A C 1
ATOM 774 O O . LYS A 1 101 ? 8.373 -1.777 -28.441 1.00 89.50 101 LYS A O 1
ATOM 779 N N . PRO A 1 102 ? 8.330 0.205 -29.535 1.00 89.81 102 PRO A N 1
ATOM 780 C CA . PRO A 1 102 ? 8.919 1.240 -30.394 1.00 89.81 102 PRO A CA 1
ATOM 781 C C . PRO A 1 102 ? 10.283 1.714 -29.860 1.00 89.81 102 PRO A C 1
ATOM 783 O O . PRO A 1 102 ? 10.580 1.566 -28.678 1.00 89.81 102 PRO A O 1
ATOM 786 N N . GLN A 1 103 ? 11.131 2.237 -30.750 1.00 90.56 103 GLN A N 1
ATOM 787 C CA . GLN A 1 103 ? 12.412 2.824 -30.344 1.00 90.56 103 GLN A CA 1
ATOM 788 C C . GLN A 1 103 ? 12.175 4.041 -29.445 1.00 90.56 103 GLN A C 1
ATOM 790 O O . GLN A 1 103 ? 11.172 4.739 -29.597 1.00 90.56 103 GLN A O 1
ATOM 795 N N . GLY A 1 104 ? 13.099 4.293 -28.519 1.00 92.25 104 GLY A N 1
ATOM 796 C CA . GLY A 1 104 ? 12.978 5.406 -27.578 1.00 92.25 104 GLY A CA 1
ATOM 797 C C . GLY A 1 104 ? 11.968 5.172 -26.446 1.00 92.25 104 GLY A C 1
ATOM 798 O O . GLY A 1 104 ? 11.646 6.115 -25.729 1.00 92.25 104 GLY A O 1
ATOM 799 N N . LEU A 1 105 ? 11.471 3.942 -26.271 1.00 94.38 105 LEU A N 1
ATOM 800 C CA . LEU A 1 105 ? 10.611 3.562 -25.151 1.00 94.38 105 LEU A CA 1
ATOM 801 C C . LEU A 1 105 ? 11.392 2.734 -24.125 1.00 94.38 105 LEU A C 1
ATOM 803 O O . LEU A 1 105 ? 12.006 1.727 -24.476 1.00 94.38 105 LEU A O 1
ATOM 807 N N . ALA A 1 106 ? 11.298 3.133 -22.857 1.00 96.38 106 ALA A N 1
ATOM 808 C CA . ALA A 1 106 ? 11.729 2.339 -21.713 1.00 96.38 106 ALA A CA 1
ATOM 809 C C . ALA A 1 106 ? 10.515 1.936 -20.865 1.00 96.38 106 ALA A C 1
ATOM 811 O O . ALA A 1 106 ? 9.567 2.710 -20.709 1.00 96.38 106 ALA A O 1
ATOM 812 N N . LEU A 1 107 ? 10.556 0.728 -20.313 1.00 96.12 107 LEU A N 1
ATOM 813 C CA . LEU A 1 107 ? 9.566 0.189 -19.394 1.00 96.12 107 LEU A CA 1
ATOM 814 C C . LEU A 1 107 ? 10.193 0.082 -18.001 1.00 96.12 107 LEU A C 1
ATOM 816 O O . LEU A 1 107 ? 11.208 -0.588 -17.821 1.00 96.12 107 LEU A O 1
ATOM 820 N N . ALA A 1 108 ? 9.576 0.744 -17.026 1.00 95.50 108 ALA A N 1
ATOM 821 C CA . ALA A 1 108 ? 9.977 0.704 -15.626 1.00 95.50 108 ALA A CA 1
ATOM 822 C C . ALA A 1 108 ? 8.721 0.645 -14.751 1.00 95.50 108 ALA A C 1
ATOM 824 O O . ALA A 1 108 ? 8.088 1.660 -14.464 1.00 95.50 108 ALA A O 1
ATOM 825 N N . THR A 1 109 ? 8.327 -0.565 -14.369 1.00 93.88 109 THR A N 1
ATOM 826 C CA . THR A 1 109 ? 7.141 -0.836 -13.548 1.00 93.88 109 THR A CA 1
ATOM 827 C C . THR A 1 109 ? 7.511 -1.707 -12.355 1.00 93.88 109 THR A C 1
ATOM 829 O O . THR A 1 109 ? 8.506 -2.429 -12.387 1.00 93.88 109 THR A O 1
ATOM 832 N N . THR A 1 110 ? 6.683 -1.707 -11.309 1.00 92.56 110 THR A N 1
ATOM 833 C CA . THR A 1 110 ? 6.898 -2.569 -10.134 1.00 92.56 110 THR A CA 1
ATOM 834 C C . THR A 1 110 ? 6.890 -4.061 -10.473 1.00 92.56 110 THR A C 1
ATOM 836 O O . THR A 1 110 ? 7.471 -4.842 -9.732 1.00 92.56 110 THR A O 1
ATOM 839 N N . ALA A 1 111 ? 6.314 -4.464 -11.611 1.00 93.00 111 ALA A N 1
ATOM 840 C CA . ALA A 1 111 ? 6.372 -5.841 -12.099 1.00 93.00 111 ALA A CA 1
ATOM 841 C C . ALA A 1 111 ? 7.793 -6.288 -12.501 1.00 93.00 111 ALA A C 1
ATOM 843 O O . ALA A 1 111 ? 8.064 -7.486 -12.526 1.00 93.00 111 ALA A O 1
ATOM 844 N N . GLN A 1 112 ? 8.698 -5.352 -12.800 1.00 94.75 112 GLN A N 1
ATOM 845 C CA . GLN A 1 112 ? 10.101 -5.645 -13.119 1.00 94.75 112 GLN A CA 1
ATOM 846 C C . GLN A 1 112 ? 11.007 -5.659 -11.883 1.00 94.75 112 GLN A C 1
ATOM 848 O O . GLN A 1 112 ? 12.171 -6.031 -11.997 1.00 94.75 112 GLN A O 1
ATOM 853 N N . ILE A 1 113 ? 10.493 -5.263 -10.713 1.00 94.50 113 ILE A N 1
ATOM 854 C CA . ILE A 1 113 ? 11.235 -5.342 -9.454 1.00 94.50 113 ILE A CA 1
ATOM 855 C C . ILE A 1 113 ? 11.136 -6.784 -8.954 1.00 94.50 113 ILE A C 1
ATOM 857 O O . ILE A 1 113 ? 10.080 -7.224 -8.501 1.00 94.50 113 ILE A O 1
ATOM 861 N N . TYR A 1 114 ? 12.221 -7.534 -9.124 1.00 93.81 114 TYR A N 1
ATOM 862 C CA . TYR A 1 114 ? 12.349 -8.930 -8.724 1.00 93.81 114 TYR A CA 1
ATOM 863 C C . TYR A 1 114 ? 13.842 -9.297 -8.643 1.00 93.81 114 TYR A C 1
ATOM 865 O O . TYR A 1 114 ? 14.577 -8.968 -9.578 1.00 93.81 114 TYR A O 1
ATOM 873 N N . PRO A 1 115 ? 14.288 -10.065 -7.628 1.00 92.88 115 PRO A N 1
ATOM 874 C CA . PRO A 1 115 ? 13.506 -10.690 -6.553 1.00 92.88 115 PRO A CA 1
ATOM 875 C C . PRO A 1 115 ? 13.217 -9.769 -5.357 1.00 92.88 115 PRO A C 1
ATOM 877 O O . PRO A 1 115 ? 12.693 -10.231 -4.343 1.00 92.88 115 PRO A O 1
ATOM 880 N N . GLU A 1 116 ? 13.594 -8.497 -5.430 1.00 93.50 116 GLU A N 1
ATOM 881 C CA . GLU A 1 116 ? 13.415 -7.544 -4.342 1.00 93.50 116 GLU A CA 1
ATOM 882 C C . GLU A 1 116 ? 11.949 -7.130 -4.154 1.00 93.50 116 GLU A C 1
ATOM 884 O O . GLU A 1 116 ? 11.105 -7.290 -5.035 1.00 93.50 116 GLU A O 1
ATOM 889 N N . ASP A 1 117 ? 11.645 -6.552 -2.991 1.00 90.31 117 ASP A N 1
ATOM 890 C CA . ASP A 1 117 ? 10.337 -5.951 -2.753 1.00 90.31 117 ASP A CA 1
ATOM 891 C C . ASP A 1 117 ? 10.167 -4.655 -3.562 1.00 90.31 117 ASP A C 1
ATOM 893 O O . ASP A 1 117 ? 11.122 -3.917 -3.826 1.00 90.31 117 ASP A O 1
ATOM 897 N N . ARG A 1 118 ? 8.917 -4.327 -3.888 1.00 90.56 118 ARG A N 1
ATOM 898 C CA . ARG A 1 118 ? 8.478 -3.134 -4.635 1.00 90.56 118 ARG A CA 1
ATOM 899 C C . ARG A 1 118 ? 8.554 -1.836 -3.813 1.00 90.56 118 ARG A C 1
ATOM 901 O O . ARG A 1 118 ? 7.717 -0.945 -3.969 1.00 90.56 118 ARG A O 1
ATOM 908 N N . GLY A 1 119 ? 9.538 -1.746 -2.922 1.00 91.12 119 GLY A N 1
ATOM 909 C CA . GLY A 1 119 ? 9.847 -0.560 -2.136 1.00 91.12 119 GLY A CA 1
ATOM 910 C C . GLY A 1 119 ? 10.199 0.636 -3.022 1.00 91.12 119 GLY A C 1
ATOM 911 O O . GLY A 1 119 ? 10.637 0.492 -4.167 1.00 91.12 119 GLY A O 1
ATOM 912 N N . MET A 1 120 ? 10.003 1.844 -2.486 1.00 93.81 120 MET A N 1
ATOM 913 C CA . MET A 1 120 ? 10.297 3.083 -3.216 1.00 93.81 120 MET A CA 1
ATOM 914 C C . MET A 1 120 ? 11.766 3.166 -3.648 1.00 93.81 120 MET A C 1
ATOM 916 O O . MET A 1 120 ? 12.057 3.673 -4.727 1.00 93.81 120 MET A O 1
ATOM 920 N N . ASP A 1 121 ? 12.685 2.638 -2.842 1.00 96.06 121 ASP A N 1
ATOM 921 C CA . ASP A 1 121 ? 14.112 2.589 -3.151 1.00 96.06 121 ASP A CA 1
ATOM 922 C C . ASP A 1 121 ? 14.402 1.747 -4.403 1.00 96.06 121 ASP A C 1
ATOM 924 O O . ASP A 1 121 ? 15.147 2.187 -5.278 1.00 96.06 121 ASP A O 1
ATOM 928 N N . ASN A 1 122 ? 13.775 0.578 -4.543 1.00 96.44 122 ASN A N 1
ATOM 929 C CA . ASN A 1 122 ? 13.938 -0.262 -5.731 1.00 96.44 122 ASN A CA 1
ATOM 930 C C . ASN A 1 122 ? 13.235 0.329 -6.956 1.00 96.44 122 ASN A C 1
ATOM 932 O O . ASN A 1 122 ? 13.757 0.222 -8.065 1.00 96.44 122 ASN A O 1
ATOM 936 N N . GLY A 1 123 ? 12.118 1.034 -6.761 1.00 95.75 123 GLY A N 1
ATOM 937 C CA . GLY A 1 123 ? 11.495 1.833 -7.818 1.00 95.75 123 GLY A CA 1
ATOM 938 C C . GLY A 1 123 ? 12.431 2.918 -8.362 1.00 95.75 123 GLY A C 1
ATOM 939 O O . GLY A 1 123 ? 12.569 3.056 -9.577 1.00 95.75 123 GLY A O 1
ATOM 940 N N . VAL A 1 124 ? 13.129 3.642 -7.480 1.00 96.88 124 VAL A N 1
ATOM 941 C CA . VAL A 1 124 ? 14.130 4.647 -7.879 1.00 96.88 124 VAL A CA 1
ATOM 942 C C . VAL A 1 124 ? 15.303 3.994 -8.610 1.00 96.88 124 VAL A C 1
ATOM 944 O O . VAL A 1 124 ? 15.658 4.451 -9.695 1.00 96.88 124 VAL A O 1
ATOM 947 N N . LYS A 1 125 ? 15.860 2.892 -8.088 1.00 97.31 125 LYS A N 1
ATOM 948 C CA . LYS A 1 125 ? 16.947 2.152 -8.760 1.00 97.31 125 LYS A CA 1
ATOM 949 C C . LYS A 1 125 ? 16.555 1.710 -10.176 1.00 97.31 125 LYS A C 1
ATOM 951 O O . LYS A 1 125 ? 17.333 1.900 -11.111 1.00 97.31 125 LYS A O 1
ATOM 956 N N . LEU A 1 126 ? 15.349 1.160 -10.348 1.00 97.44 126 LEU A N 1
ATOM 957 C CA . LEU A 1 126 ? 14.839 0.739 -11.657 1.00 97.44 126 LEU A CA 1
ATOM 958 C C . LEU A 1 126 ? 14.668 1.932 -12.608 1.00 97.44 126 LEU A C 1
ATOM 960 O O . LEU A 1 126 ? 15.012 1.839 -13.786 1.00 97.44 126 LEU A O 1
ATOM 964 N N . ALA A 1 127 ? 14.177 3.068 -12.108 1.00 97.31 127 ALA A N 1
ATOM 965 C CA . ALA A 1 127 ? 14.050 4.284 -12.906 1.00 97.31 127 ALA A CA 1
ATOM 966 C C . ALA A 1 127 ? 15.419 4.816 -13.367 1.00 97.31 127 ALA A C 1
ATOM 968 O O . ALA A 1 127 ? 15.587 5.157 -14.539 1.00 97.31 127 ALA A O 1
ATOM 969 N N . GLU A 1 128 ? 16.420 4.838 -12.483 1.00 97.88 128 GLU A N 1
ATOM 970 C CA . GLU A 1 128 ? 17.791 5.229 -12.832 1.00 97.88 128 GLU A CA 1
ATOM 971 C C . GLU A 1 128 ? 18.406 4.301 -13.887 1.00 97.88 128 GLU A C 1
ATOM 973 O O . GLU A 1 128 ? 19.086 4.766 -14.807 1.00 97.88 128 GLU A O 1
ATOM 978 N N . GLN A 1 129 ? 18.165 2.991 -13.780 1.00 97.44 129 GLN A N 1
ATOM 979 C CA . GLN A 1 129 ? 18.562 2.019 -14.798 1.00 97.44 129 GLN A CA 1
ATOM 980 C C . GLN A 1 129 ? 17.890 2.318 -16.143 1.00 97.44 129 GLN A C 1
ATOM 982 O O . GLN A 1 129 ? 18.580 2.403 -17.159 1.00 97.44 129 GLN A O 1
ATOM 987 N N . ALA A 1 130 ? 16.575 2.537 -16.150 1.00 97.19 130 ALA A N 1
ATOM 988 C CA . ALA A 1 130 ? 15.814 2.812 -17.365 1.00 97.19 130 ALA A CA 1
ATOM 989 C C . ALA A 1 130 ? 16.300 4.054 -18.107 1.00 97.19 130 ALA A C 1
ATOM 991 O O . ALA A 1 130 ? 16.495 4.005 -19.321 1.00 97.19 130 ALA A O 1
ATOM 992 N N . VAL A 1 131 ? 16.571 5.144 -17.387 1.00 97.31 131 VAL A N 1
ATOM 993 C CA . VAL A 1 131 ? 17.135 6.361 -17.987 1.00 97.31 131 VAL A CA 1
ATOM 994 C C . VAL A 1 131 ? 18.514 6.082 -18.587 1.00 97.31 131 VAL A C 1
ATOM 996 O O . VAL A 1 131 ? 18.781 6.478 -19.720 1.00 97.31 131 VAL A O 1
ATOM 999 N N . ARG A 1 132 ? 19.384 5.371 -17.863 1.00 97.31 132 ARG A N 1
ATOM 1000 C CA . ARG A 1 132 ? 20.741 5.044 -18.326 1.00 97.31 132 ARG A CA 1
ATOM 1001 C C . ARG A 1 132 ? 20.730 4.206 -19.606 1.00 97.31 132 ARG A C 1
ATOM 1003 O O . ARG A 1 132 ? 21.468 4.517 -20.534 1.00 97.31 132 ARG A O 1
ATOM 1010 N N . GLU A 1 133 ? 19.904 3.164 -19.659 1.00 96.12 133 GLU A N 1
ATOM 1011 C CA . GLU A 1 133 ? 19.794 2.279 -20.827 1.00 96.12 133 GLU A CA 1
ATOM 1012 C C . GLU A 1 133 ? 19.123 2.959 -22.023 1.00 96.12 133 GLU A C 1
ATOM 1014 O O . GLU A 1 133 ? 19.481 2.695 -23.171 1.00 96.12 133 GLU A O 1
ATOM 1019 N N . LEU A 1 134 ? 18.164 3.850 -21.770 1.00 95.75 134 LEU A N 1
ATOM 1020 C CA . LEU A 1 134 ? 17.521 4.631 -22.820 1.00 95.75 134 LEU A CA 1
ATOM 1021 C C . LEU A 1 134 ? 18.505 5.614 -23.464 1.00 95.75 134 LEU A C 1
ATOM 1023 O O . LEU A 1 134 ? 18.573 5.694 -24.687 1.00 95.75 134 LEU A O 1
ATOM 1027 N N . LEU A 1 135 ? 19.295 6.322 -22.652 1.00 95.25 135 LEU A N 1
ATOM 1028 C CA . LEU A 1 135 ? 20.312 7.258 -23.139 1.00 95.25 135 LEU A CA 1
ATOM 1029 C C . LEU A 1 135 ? 21.469 6.563 -23.864 1.00 95.25 135 LEU A C 1
ATOM 1031 O O . LEU A 1 135 ? 22.110 7.191 -24.688 1.00 95.25 135 LEU A O 1
ATOM 1035 N N . ALA A 1 136 ? 21.735 5.284 -23.591 1.00 93.19 136 ALA A N 1
ATOM 1036 C CA . ALA A 1 136 ? 22.772 4.521 -24.286 1.00 93.19 136 ALA A CA 1
ATOM 1037 C C . ALA A 1 136 ? 22.371 4.065 -25.708 1.00 93.19 136 ALA A C 1
ATOM 1039 O O . ALA A 1 136 ? 23.201 3.494 -26.415 1.00 93.19 136 ALA A O 1
ATOM 1040 N N . GLN A 1 137 ? 21.115 4.267 -26.127 1.00 85.69 137 GLN A N 1
ATOM 1041 C CA . GLN A 1 137 ? 20.627 3.894 -27.465 1.00 85.69 137 GLN A CA 1
ATOM 1042 C C . GLN A 1 137 ? 20.855 4.962 -28.548 1.00 85.69 137 GLN A C 1
ATOM 1044 O O . GLN A 1 137 ? 20.556 4.693 -29.714 1.00 85.69 137 GLN A O 1
ATOM 1049 N N . GLY A 1 138 ? 21.366 6.146 -28.196 1.00 69.44 138 GLY A N 1
ATOM 1050 C CA . GLY A 1 138 ? 21.645 7.266 -29.106 1.00 69.44 138 GLY A CA 1
ATOM 1051 C C . GLY A 1 138 ? 22.733 8.183 -28.566 1.00 69.44 138 GLY A C 1
ATOM 1052 O O . GLY A 1 138 ? 23.081 9.134 -29.298 1.00 69.44 138 GLY A O 1
#

Sequence (138 aa):
MNVCDDDVPFGGVIEQTNFVSPERYGGRHVVYLSRYYTHDEDVAQGDADDLVEPWLDALERVAPGFKGQTPLATHAFRAPYAAPLVGLGYAHGIPPVIPGKPQGLALATTAQIYPEDRGMDNGVKLAEQAVRELLAQG

Secondary structure (DSSP, 8-state):
-B---TTSS-SEEEEGGGTS-GGGGTT---EEEE----TT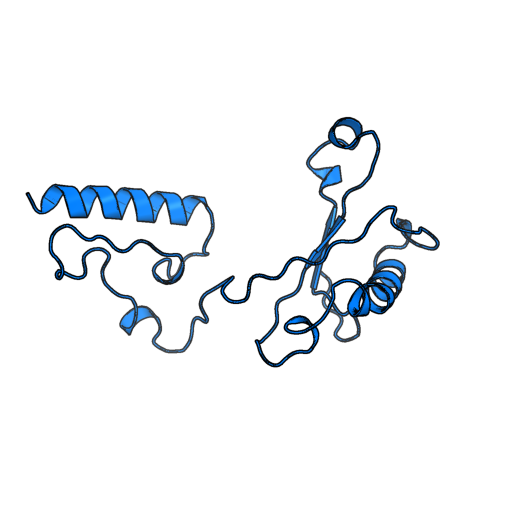SGGGSS-SHHHHHHHHHHHHHH-GGGTT---S-------TTSS----TTGGGGPPPS--SSSTT-----GGG--SS---HHHHHHHHHHHHHHHHTT-

pLDDT: mean 92.03, std 5.5, range [68.56, 97.88]

Foldseek 3Di:
DADPDPQAPAGDKDWCCVVPPCVVVVVDTDIDGHDDDACPDVLNPDDQVVPPPSNLVNCCVVPVVCPPPDDPDDDDDDDNPPADDDDVPLVVVQQAQCNPPPQLDGDQDLSNDPPDHSDPVSSVVSVVVSVVVSVVVD